Protein AF-A0AAN6GLU8-F1 (afdb_monomer_lite)

pLDDT: mean 84.35, std 10.6, range [51.66, 95.94]

Structure (mmCIF, N/CA/C/O backbone):
data_AF-A0AAN6GLU8-F1
#
_entry.id   AF-A0AAN6GLU8-F1
#
loop_
_atom_site.group_PDB
_atom_site.id
_atom_site.type_symbol
_atom_site.label_atom_id
_atom_site.label_alt_id
_atom_site.label_comp_id
_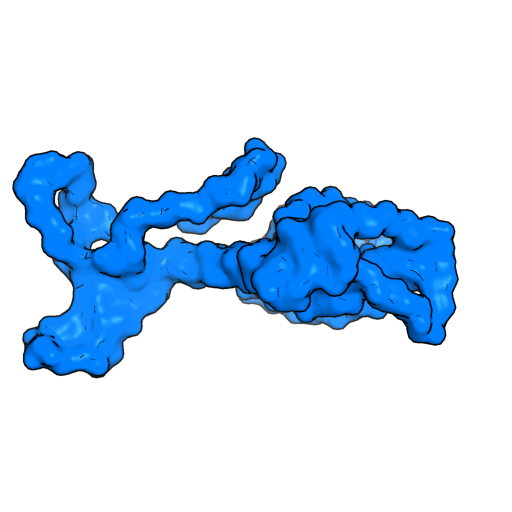atom_site.label_asym_id
_atom_site.label_entity_id
_atom_site.label_seq_id
_atom_site.pdbx_PDB_ins_code
_atom_site.Cartn_x
_atom_site.Cartn_y
_atom_site.Cartn_z
_atom_site.occupancy
_atom_site.B_iso_or_equiv
_atom_site.auth_seq_id
_atom_site.auth_comp_id
_atom_site.auth_asym_id
_atom_site.auth_atom_id
_atom_site.pdbx_PDB_model_num
ATOM 1 N N . GLU A 1 1 ? -2.288 -8.016 13.142 1.00 51.66 1 GLU A N 1
ATOM 2 C CA . GLU A 1 1 ? -2.654 -6.977 12.143 1.00 51.66 1 GLU A CA 1
ATOM 3 C C . GLU A 1 1 ? -1.949 -7.107 10.787 1.00 51.66 1 GLU A C 1
ATOM 5 O O . GLU A 1 1 ? -2.141 -6.261 9.924 1.00 51.66 1 GLU A O 1
ATOM 10 N N . GLN A 1 2 ? -1.227 -8.201 10.525 1.00 58.06 2 GLN A N 1
ATOM 11 C CA . GLN A 1 2 ? -0.595 -8.472 9.226 1.00 58.06 2 GLN A CA 1
ATOM 12 C C . GLN A 1 2 ? -1.540 -9.147 8.212 1.00 58.06 2 GLN A C 1
ATOM 14 O O . GLN A 1 2 ? -1.077 -9.844 7.323 1.00 58.06 2 GLN A O 1
ATOM 19 N N . LEU A 1 3 ? -2.864 -8.998 8.334 1.00 63.69 3 LEU A N 1
ATOM 20 C CA . LEU A 1 3 ? -3.802 -9.745 7.482 1.00 63.69 3 LEU A CA 1
ATOM 21 C C . LEU A 1 3 ? -3.871 -9.180 6.052 1.00 63.69 3 LEU A C 1
ATOM 23 O O . LEU A 1 3 ? -4.029 -9.938 5.099 1.00 63.69 3 LEU A O 1
ATOM 27 N N . TYR A 1 4 ? -3.726 -7.861 5.889 1.00 71.56 4 TYR A N 1
ATOM 28 C CA . TYR A 1 4 ? -4.010 -7.196 4.614 1.00 71.56 4 TYR A CA 1
ATOM 29 C C . TYR A 1 4 ? -2.980 -7.484 3.510 1.00 71.56 4 TYR A C 1
ATOM 31 O O . TYR A 1 4 ? -3.368 -7.742 2.374 1.00 71.56 4 TYR A O 1
ATOM 39 N N . MET A 1 5 ? -1.679 -7.482 3.819 1.00 73.88 5 MET A N 1
ATOM 40 C CA . MET A 1 5 ? -0.631 -7.699 2.805 1.00 73.88 5 MET A CA 1
ATOM 41 C C . MET A 1 5 ? -0.653 -9.133 2.229 1.00 73.88 5 MET A C 1
ATOM 43 O O . MET A 1 5 ? -0.684 -9.273 1.004 1.00 73.88 5 MET A O 1
ATOM 47 N N . PRO A 1 6 ? -0.745 -10.208 3.044 1.00 74.88 6 PRO A N 1
ATOM 48 C CA . PRO A 1 6 ? -0.938 -11.569 2.543 1.00 74.88 6 PRO A CA 1
ATOM 49 C C . PRO A 1 6 ? -2.257 -11.749 1.785 1.00 74.88 6 PRO A C 1
ATOM 51 O O . PRO A 1 6 ? -2.273 -12.387 0.736 1.00 74.88 6 PRO A O 1
ATOM 54 N N . ALA A 1 7 ? -3.352 -11.152 2.266 1.00 75.94 7 ALA A N 1
ATOM 55 C CA . ALA A 1 7 ? -4.656 -11.210 1.608 1.00 75.94 7 ALA A CA 1
ATOM 56 C C . ALA A 1 7 ? -4.620 -10.654 0.173 1.00 75.94 7 ALA A C 1
ATOM 58 O O . ALA A 1 7 ? -5.138 -11.276 -0.753 1.00 75.94 7 ALA A O 1
ATOM 59 N N . LEU A 1 8 ? -3.934 -9.530 -0.043 1.00 72.88 8 LEU A N 1
ATOM 60 C CA . LEU A 1 8 ? -3.770 -8.933 -1.374 1.00 72.88 8 LEU A CA 1
ATOM 61 C C . LEU A 1 8 ? -2.916 -9.777 -2.327 1.00 72.88 8 LEU A C 1
ATOM 63 O O . LEU A 1 8 ? -3.041 -9.651 -3.545 1.00 72.88 8 LEU A O 1
ATOM 67 N N . ARG A 1 9 ? -2.051 -10.649 -1.800 1.00 73.50 9 ARG A N 1
ATOM 68 C CA . ARG A 1 9 ? -1.284 -11.601 -2.615 1.00 73.50 9 ARG A CA 1
ATOM 69 C C . ARG A 1 9 ? -2.141 -12.770 -3.102 1.00 73.50 9 ARG A C 1
ATOM 71 O O . ARG A 1 9 ? -1.796 -13.360 -4.119 1.00 73.50 9 ARG A O 1
ATOM 78 N N . MET A 1 10 ? -3.261 -13.050 -2.434 1.00 80.62 10 MET A N 1
ATOM 79 C CA . MET A 1 10 ? -4.251 -14.066 -2.818 1.00 80.62 10 MET A CA 1
ATOM 80 C C . MET A 1 10 ? -5.334 -13.517 -3.768 1.00 80.62 10 MET A C 1
ATOM 82 O O . MET A 1 10 ? -6.469 -13.982 -3.752 1.00 80.62 10 MET A O 1
ATOM 86 N N . ASP A 1 11 ? -5.006 -12.494 -4.565 1.00 80.06 11 ASP A N 1
ATOM 87 C CA . ASP A 1 11 ? -5.896 -11.873 -5.561 1.00 80.06 11 ASP A CA 1
ATOM 88 C C . ASP A 1 11 ? -7.208 -11.283 -5.013 1.00 80.06 11 ASP A C 1
ATOM 90 O O . ASP A 1 11 ? -8.183 -11.083 -5.747 1.00 80.06 11 ASP A O 1
ATOM 94 N N . MET A 1 12 ? -7.228 -10.909 -3.730 1.00 82.06 12 MET A N 1
ATOM 95 C CA . MET A 1 12 ? -8.303 -10.078 -3.196 1.00 82.06 12 MET A CA 1
ATOM 96 C C . MET A 1 12 ? -8.328 -8.711 -3.891 1.00 82.06 12 MET A C 1
ATOM 98 O O . MET A 1 12 ? -7.312 -8.026 -4.002 1.00 82.06 12 MET A O 1
ATOM 102 N N . ARG A 1 13 ? -9.519 -8.299 -4.341 1.00 81.00 13 ARG A N 1
ATOM 103 C CA . ARG A 1 13 ? -9.728 -7.032 -5.068 1.00 81.00 13 ARG A CA 1
ATOM 104 C C . ARG A 1 13 ? -10.003 -5.842 -4.155 1.00 81.00 13 ARG A C 1
ATOM 106 O O . ARG A 1 13 ? -9.820 -4.703 -4.570 1.00 81.00 13 ARG A O 1
ATOM 113 N N . ALA A 1 14 ? -10.483 -6.105 -2.945 1.00 81.62 14 ALA A N 1
ATOM 114 C CA . ALA A 1 14 ? -10.804 -5.095 -1.952 1.00 81.62 14 ALA A CA 1
ATOM 115 C C . ALA A 1 14 ? -10.718 -5.704 -0.551 1.00 81.62 14 ALA A C 1
ATOM 117 O O . ALA A 1 14 ? -11.013 -6.884 -0.362 1.00 81.62 14 ALA A O 1
ATOM 118 N N . ALA A 1 15 ? -10.353 -4.873 0.419 1.00 82.00 15 ALA A N 1
ATOM 119 C CA . ALA A 1 15 ? -10.475 -5.165 1.836 1.00 82.00 15 ALA A CA 1
ATOM 120 C C . ALA A 1 15 ? -11.358 -4.082 2.460 1.00 82.00 15 ALA A C 1
ATOM 122 O O . ALA A 1 15 ? -11.180 -2.898 2.177 1.00 82.00 15 ALA A O 1
ATOM 123 N N . LEU A 1 16 ? -12.329 -4.498 3.267 1.00 85.06 16 LEU A N 1
ATOM 124 C CA . LEU A 1 16 ? -13.283 -3.611 3.922 1.00 85.06 16 LEU A CA 1
ATOM 125 C C . LEU A 1 16 ? -13.230 -3.891 5.421 1.00 85.06 16 LEU A C 1
ATOM 127 O O . LEU A 1 16 ? -13.386 -5.037 5.844 1.00 85.06 16 LEU A O 1
ATOM 131 N N . THR A 1 17 ? -12.996 -2.854 6.220 1.00 86.25 17 THR A N 1
ATOM 132 C CA . THR A 1 17 ? -13.149 -2.934 7.677 1.00 86.25 17 THR A CA 1
ATOM 133 C C . THR A 1 17 ? -14.622 -2.902 8.046 1.00 86.25 17 THR A C 1
ATOM 135 O O . THR A 1 17 ? -15.407 -2.237 7.375 1.00 86.25 17 THR A O 1
ATOM 138 N N . TRP A 1 18 ? -14.980 -3.579 9.137 1.00 88.75 18 TRP A N 1
ATOM 139 C CA . TRP A 1 18 ? -16.359 -3.635 9.617 1.00 88.75 18 TRP A CA 1
ATOM 140 C C . TRP A 1 18 ? -16.835 -2.285 10.174 1.00 88.75 18 TRP A C 1
ATOM 142 O O . TRP A 1 18 ? -17.481 -1.511 9.475 1.00 88.75 18 TRP A O 1
ATOM 152 N N . ASN A 1 19 ? -16.472 -1.967 11.418 1.00 89.81 19 ASN A N 1
ATOM 153 C CA . ASN A 1 19 ? -16.699 -0.641 11.984 1.00 89.81 19 ASN A CA 1
ATOM 154 C C . ASN A 1 19 ? -15.544 0.272 11.584 1.00 89.81 19 ASN A C 1
ATOM 156 O O . ASN A 1 19 ? -14.395 -0.151 11.658 1.00 89.81 19 ASN A O 1
ATOM 160 N N . LEU A 1 20 ? -15.836 1.514 11.193 1.00 90.69 20 LEU A N 1
ATOM 161 C CA . LEU A 1 20 ? -14.806 2.526 10.927 1.00 90.69 20 LEU A CA 1
ATOM 162 C C . LEU A 1 20 ? -14.243 3.113 12.226 1.00 90.69 20 LEU A C 1
ATOM 164 O O . LEU A 1 20 ? -13.052 3.401 12.309 1.00 90.69 20 LEU A O 1
ATOM 168 N N . ALA A 1 21 ? -15.092 3.296 13.231 1.00 90.69 21 ALA A N 1
ATOM 169 C CA . ALA A 1 21 ? -14.696 3.870 14.500 1.00 90.69 21 ALA A CA 1
ATOM 170 C C . ALA A 1 21 ? -15.511 3.271 15.646 1.00 90.69 21 ALA A C 1
ATOM 172 O O . ALA A 1 21 ? -16.702 3.013 15.471 1.00 90.69 21 ALA A O 1
ATOM 173 N N . LEU A 1 22 ? -14.866 3.051 16.788 1.00 90.38 22 LEU A N 1
ATOM 174 C CA . LEU A 1 22 ? -15.488 2.634 18.048 1.00 90.38 22 LEU A CA 1
ATOM 175 C C . LEU A 1 22 ? -14.891 3.455 19.192 1.00 90.38 22 LEU A C 1
ATOM 177 O O . LEU A 1 22 ? -13.831 4.046 19.023 1.00 90.38 22 LEU A O 1
ATOM 181 N N . ASP A 1 23 ? -15.550 3.518 20.340 1.00 88.31 23 ASP A N 1
ATOM 182 C CA . ASP A 1 23 ? -14.953 4.099 21.545 1.00 88.31 23 ASP A CA 1
ATOM 183 C C . ASP A 1 23 ? -13.988 3.122 22.249 1.00 88.31 23 ASP A C 1
ATOM 185 O O . ASP A 1 23 ? -13.838 1.959 21.857 1.00 88.31 23 ASP A O 1
ATOM 189 N N . SER A 1 24 ? -13.338 3.589 23.318 1.00 87.06 24 SER A N 1
ATOM 190 C CA . SER A 1 24 ? -12.420 2.784 24.139 1.00 87.06 24 SER A CA 1
ATOM 191 C C . SER A 1 24 ? -13.101 1.627 24.889 1.00 87.06 24 SER A C 1
ATOM 193 O O . SER A 1 24 ? -12.423 0.751 25.426 1.00 87.06 24 SER A O 1
ATOM 195 N N . ALA A 1 25 ? -14.436 1.598 24.916 1.00 87.94 25 ALA A N 1
ATOM 196 C CA . ALA A 1 25 ? -15.257 0.525 25.467 1.00 87.94 25 ALA A CA 1
ATOM 197 C C . ALA A 1 25 ? -15.824 -0.408 24.372 1.00 87.94 25 ALA A C 1
ATOM 199 O O . ALA A 1 25 ? -16.720 -1.213 24.647 1.00 87.94 25 ALA A O 1
ATOM 200 N N . PHE A 1 26 ? -15.281 -0.340 23.147 1.00 89.62 26 PHE A N 1
ATOM 201 C CA . PHE A 1 26 ? -15.670 -1.153 21.986 1.00 89.62 26 PHE A CA 1
ATOM 202 C C . PHE A 1 26 ? -17.111 -0.899 21.503 1.00 89.62 26 PHE A C 1
ATOM 204 O O . PHE A 1 26 ? -17.746 -1.784 20.918 1.00 89.62 26 PHE A O 1
ATOM 211 N N . GLY A 1 27 ? -17.646 0.293 21.772 1.00 87.12 27 GLY A N 1
ATOM 212 C CA . GLY A 1 27 ? -19.024 0.690 21.502 1.00 87.12 27 GLY A CA 1
ATOM 213 C C . GLY A 1 27 ? -19.174 1.874 20.533 1.00 87.12 27 GLY A C 1
ATOM 214 O O . GLY A 1 27 ? -18.188 2.356 19.971 1.00 87.12 27 GLY A O 1
ATOM 215 N N . PRO A 1 28 ? -20.420 2.339 20.310 1.00 85.94 28 PRO A N 1
ATOM 216 C CA . PRO A 1 28 ? -21.667 1.753 20.810 1.00 85.94 28 PRO A CA 1
ATOM 217 C C . PRO A 1 28 ? -21.983 0.420 20.115 1.00 85.94 28 PRO A C 1
ATOM 219 O O . PRO A 1 28 ? -21.741 0.248 18.920 1.00 85.94 28 PRO A O 1
ATOM 222 N N . ARG A 1 29 ? -22.549 -0.534 20.861 1.00 88.38 29 ARG A N 1
ATOM 223 C CA . ARG A 1 29 ? -22.943 -1.849 20.336 1.00 88.38 29 ARG A CA 1
ATOM 224 C C . ARG A 1 29 ? -24.277 -2.302 20.913 1.00 88.38 29 ARG A C 1
ATOM 226 O O . ARG A 1 29 ? -24.642 -1.910 22.015 1.00 88.38 29 ARG A O 1
ATOM 233 N N . LEU A 1 30 ? -24.986 -3.140 20.163 1.00 91.31 30 LEU A N 1
ATOM 234 C CA . LEU A 1 30 ? -26.160 -3.852 20.666 1.00 91.31 30 LEU A CA 1
ATOM 235 C C . LEU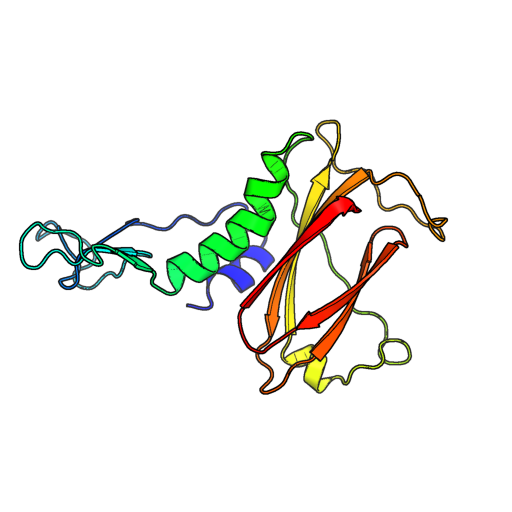 A 1 30 ? -25.713 -4.972 21.616 1.00 91.31 30 LEU A C 1
ATOM 237 O O . LEU A 1 30 ? -24.662 -5.576 21.396 1.00 91.31 30 LEU A O 1
ATOM 241 N N . ASP A 1 31 ? -26.536 -5.321 22.604 1.00 91.12 31 ASP A N 1
ATOM 242 C CA . ASP A 1 31 ? -26.279 -6.483 23.474 1.00 91.12 31 ASP A CA 1
ATOM 243 C C . ASP A 1 31 ? -26.219 -7.797 22.678 1.00 91.12 31 ASP A C 1
ATOM 245 O O . ASP A 1 31 ? -25.499 -8.724 23.039 1.00 91.12 31 ASP A O 1
ATOM 249 N N . SER A 1 32 ? -26.932 -7.848 21.549 1.00 93.69 32 SER A N 1
ATOM 250 C CA . SER A 1 32 ? -26.925 -8.955 20.589 1.00 93.69 32 SER A CA 1
ATOM 251 C C . SER A 1 32 ? -25.782 -8.895 19.567 1.00 93.69 32 SER A C 1
ATOM 253 O O . SER A 1 32 ? -25.756 -9.701 18.634 1.00 93.69 32 SER A O 1
ATOM 255 N N . ALA A 1 33 ? -24.852 -7.940 19.682 1.00 89.62 33 ALA A N 1
ATOM 256 C CA . ALA A 1 33 ? -23.741 -7.829 18.746 1.00 89.62 33 ALA A CA 1
ATOM 257 C C . ALA A 1 33 ? -22.862 -9.087 18.789 1.00 89.62 33 ALA A C 1
ATOM 259 O O . ALA A 1 33 ? -22.484 -9.570 19.854 1.00 89.62 33 ALA A O 1
ATOM 260 N N . ILE A 1 34 ? -22.471 -9.566 17.606 1.00 90.19 34 ILE A N 1
ATOM 261 C CA . ILE A 1 34 ? -21.619 -10.756 17.424 1.00 90.19 34 ILE A CA 1
ATOM 262 C C . ILE A 1 34 ? -20.265 -10.602 18.136 1.00 90.19 34 ILE A C 1
ATOM 264 O O . ILE A 1 34 ? -19.630 -11.589 18.498 1.00 90.19 34 ILE A O 1
ATOM 268 N N . CYS A 1 35 ? -19.818 -9.364 18.339 1.00 89.44 35 CYS A N 1
ATOM 269 C CA . CYS A 1 35 ? -18.531 -9.051 18.929 1.00 89.44 35 CYS A CA 1
ATOM 270 C C . CYS A 1 35 ? -18.681 -8.023 20.048 1.00 89.44 35 CYS A C 1
ATOM 272 O O . CYS A 1 35 ? -19.258 -6.953 19.846 1.00 89.44 35 CYS A O 1
ATOM 274 N N . SER A 1 36 ? -18.138 -8.350 21.220 1.00 91.38 36 SER A N 1
ATOM 275 C CA . SER A 1 36 ? -18.199 -7.515 22.422 1.00 91.38 36 SER A CA 1
ATOM 276 C C . SER A 1 36 ? -16.925 -6.722 22.707 1.00 91.38 36 SER A C 1
ATOM 278 O O . SER A 1 36 ? -16.943 -5.823 23.543 1.00 91.38 36 SER A O 1
ATOM 280 N N . ASN A 1 37 ? -15.839 -7.056 22.013 1.00 90.94 37 ASN A N 1
ATOM 281 C CA . ASN A 1 37 ? -14.494 -6.517 22.198 1.00 90.94 37 ASN A CA 1
ATOM 282 C C . ASN A 1 37 ? -13.829 -6.158 20.858 1.00 90.94 37 ASN A C 1
ATOM 284 O O . ASN A 1 37 ? -12.606 -6.210 20.723 1.00 90.94 37 ASN A O 1
ATOM 288 N N . CYS A 1 38 ? -14.631 -5.868 19.833 1.00 90.06 38 CYS A N 1
ATOM 289 C CA . CYS A 1 38 ? -14.104 -5.509 18.526 1.00 90.06 38 CYS A CA 1
ATOM 290 C C . CYS A 1 38 ? -13.446 -4.137 18.573 1.00 90.06 38 CYS A C 1
ATOM 292 O O . CYS A 1 38 ? -13.960 -3.214 19.192 1.00 90.06 38 CYS A O 1
ATOM 294 N N . VAL A 1 39 ? -12.339 -4.002 17.851 1.00 87.81 39 VAL A N 1
ATOM 295 C CA . VAL A 1 39 ? -11.605 -2.744 17.728 1.00 87.81 39 VAL A CA 1
ATOM 296 C C . VAL A 1 39 ? -11.719 -2.262 16.288 1.00 87.81 39 VAL A C 1
ATOM 298 O O . VAL A 1 39 ? -11.469 -3.022 15.345 1.00 87.81 39 VAL A O 1
ATOM 301 N N . GLY A 1 40 ? -12.147 -1.011 16.125 1.00 87.25 40 GLY A N 1
ATOM 302 C CA . GLY A 1 40 ? -12.181 -0.337 14.833 1.00 87.25 40 GLY A CA 1
ATOM 303 C C . GLY A 1 40 ? -10.789 0.154 14.410 1.00 87.25 40 GLY A C 1
ATOM 304 O O . GLY A 1 40 ? -9.860 0.184 15.215 1.00 87.25 40 GLY A O 1
ATOM 305 N N . PRO A 1 41 ? -10.616 0.572 13.149 1.00 91.06 41 PRO A N 1
ATOM 306 C CA . PRO A 1 41 ? -9.403 1.239 12.704 1.00 91.06 41 PRO A CA 1
ATOM 307 C C . PRO A 1 41 ? -9.222 2.606 13.373 1.00 91.06 41 PRO A C 1
ATOM 309 O O . PRO A 1 41 ? -8.088 3.049 13.521 1.00 91.06 41 PRO A O 1
ATOM 312 N N . LEU A 1 42 ? -10.303 3.251 13.811 1.00 92.12 42 LEU A N 1
ATOM 313 C CA . LEU A 1 42 ? -10.262 4.471 14.606 1.00 92.12 42 LEU A CA 1
ATOM 314 C C . LEU A 1 42 ? -10.873 4.223 15.990 1.00 92.12 42 LEU A C 1
ATOM 316 O O . LEU A 1 42 ? -11.907 3.565 16.109 1.00 92.12 42 LEU A O 1
ATOM 320 N N . GLU A 1 43 ? -10.256 4.787 17.020 1.00 90.62 43 GLU A N 1
ATOM 321 C CA . GLU A 1 43 ? -10.810 4.866 18.368 1.00 90.62 43 GLU A CA 1
ATOM 322 C C . GLU A 1 43 ? -11.266 6.302 18.642 1.00 90.62 43 GLU A C 1
ATOM 324 O O . GLU A 1 43 ? -10.506 7.242 18.419 1.00 90.62 43 GLU A O 1
ATOM 329 N N . ILE A 1 44 ? -12.500 6.494 19.102 1.00 87.00 44 ILE A N 1
ATOM 330 C CA . ILE A 1 44 ? -13.058 7.807 19.433 1.00 87.00 44 ILE A CA 1
ATOM 331 C C . ILE A 1 44 ? -13.117 7.941 20.948 1.00 87.00 44 ILE A C 1
ATOM 333 O O . ILE A 1 44 ? -13.927 7.301 21.615 1.00 87.00 44 ILE A O 1
ATOM 337 N N . THR A 1 45 ? -12.288 8.822 21.497 1.00 78.44 45 THR A N 1
ATOM 338 C CA . THR A 1 45 ? -12.322 9.177 22.916 1.00 78.44 45 THR A CA 1
ATOM 339 C C . THR A 1 45 ? -12.919 10.566 23.070 1.00 78.44 45 THR A C 1
ATOM 341 O O . THR A 1 45 ? -12.327 11.547 22.625 1.00 78.44 45 THR A O 1
ATOM 344 N N . SER A 1 46 ? -14.075 10.675 23.725 1.00 69.19 46 SER A N 1
ATOM 345 C CA . SER A 1 46 ? -14.641 11.973 24.107 1.00 69.19 46 SER A CA 1
ATOM 346 C C . SER A 1 46 ? -15.037 11.967 25.584 1.00 69.19 46 SER A C 1
ATOM 348 O O . SER A 1 46 ? -16.207 11.762 25.906 1.00 69.19 46 SER A O 1
ATOM 350 N N . PRO A 1 47 ? -14.065 12.159 26.499 1.00 62.03 47 PRO A N 1
ATOM 351 C CA . PRO A 1 47 ? -14.320 12.119 27.939 1.00 62.03 47 PRO A CA 1
ATOM 352 C C . PRO A 1 47 ? -15.327 13.178 28.420 1.00 62.03 47 PRO A C 1
ATOM 354 O O . PRO A 1 47 ? -15.933 13.008 29.472 1.00 62.03 47 PRO A O 1
ATOM 357 N N . ASP A 1 48 ? -15.506 14.269 27.672 1.00 66.50 48 ASP A N 1
ATOM 358 C CA . ASP A 1 48 ? -16.287 15.448 28.066 1.00 66.50 48 ASP A CA 1
ATOM 359 C C . ASP A 1 48 ? -17.148 16.029 26.925 1.00 66.50 48 ASP A C 1
ATOM 361 O O . ASP A 1 48 ? -17.485 17.214 26.944 1.00 66.50 48 ASP A O 1
ATOM 365 N N . HIS A 1 49 ? -17.483 15.230 25.903 1.00 59.75 49 HIS A N 1
ATOM 366 C CA . HIS A 1 49 ? -18.080 15.705 24.641 1.00 59.75 49 HIS A CA 1
ATOM 367 C C . HIS A 1 49 ? -17.217 16.736 23.885 1.00 59.75 49 HIS A C 1
ATOM 369 O O . HIS A 1 49 ? -17.682 17.343 22.916 1.00 59.75 49 HIS A O 1
ATOM 375 N N . LYS A 1 50 ? -15.951 16.930 24.282 1.00 57.78 50 LYS A N 1
ATOM 376 C CA . LYS A 1 50 ? -14.957 17.691 23.526 1.00 57.78 50 LYS A CA 1
ATOM 377 C C . LYS A 1 50 ? -13.977 16.708 22.894 1.00 57.78 50 LYS A C 1
ATOM 379 O O . LYS A 1 50 ? -13.642 15.659 23.442 1.00 57.78 50 LYS A O 1
ATOM 384 N N . LEU A 1 51 ? -13.572 17.008 21.667 1.00 55.88 51 LEU A N 1
ATOM 385 C CA . LEU A 1 51 ? -12.721 16.139 20.857 1.00 55.88 51 LEU A CA 1
ATOM 386 C C . LEU A 1 51 ? -11.268 16.627 20.958 1.00 55.88 51 LEU A C 1
ATOM 388 O O . LEU A 1 51 ? -10.819 17.346 20.069 1.00 55.88 51 LEU A O 1
ATOM 392 N N . VAL A 1 52 ? -10.524 16.273 22.019 1.00 54.69 52 VAL A N 1
ATOM 393 C CA . VAL A 1 52 ? -9.095 16.655 22.144 1.00 54.69 52 VAL A CA 1
ATOM 394 C C . VAL A 1 52 ? -8.210 15.548 22.767 1.00 54.69 52 VAL A C 1
ATOM 396 O O . VAL A 1 52 ? -8.156 15.447 23.989 1.00 54.69 52 VAL A O 1
ATOM 399 N N . PRO A 1 53 ? -7.442 14.773 21.967 1.00 57.31 53 PRO A N 1
ATOM 400 C CA . PRO A 1 53 ? -7.745 14.414 20.586 1.00 57.31 53 PRO A CA 1
ATOM 401 C C . PRO A 1 53 ? -8.955 13.476 20.577 1.00 57.31 53 PRO A C 1
ATOM 403 O O . PRO A 1 53 ? -8.986 12.458 21.260 1.00 57.31 53 PRO A O 1
ATOM 406 N N . GLY A 1 54 ? -9.970 13.826 19.794 1.00 76.19 54 GLY A N 1
ATOM 407 C CA . GLY A 1 54 ? -11.211 13.056 19.742 1.00 76.19 54 GLY A CA 1
ATOM 408 C C . GLY A 1 54 ? -11.123 11.729 18.992 1.00 76.19 54 GLY A C 1
ATOM 409 O O . GLY A 1 54 ? -12.100 10.992 18.978 1.00 76.19 54 GLY A O 1
ATOM 410 N N . VAL A 1 55 ? -9.999 11.454 18.320 1.00 87.25 55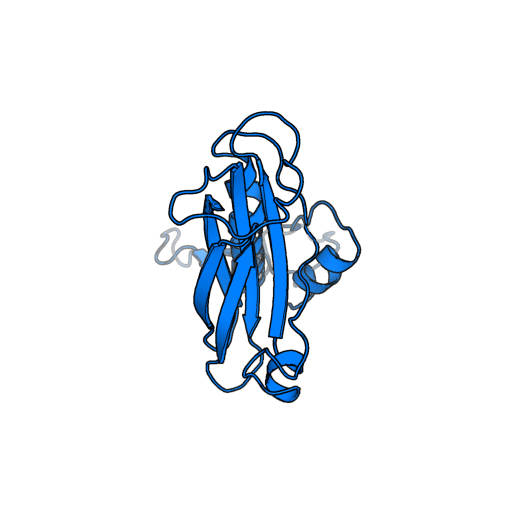 VAL A N 1
ATOM 411 C CA . VAL A 1 55 ? -9.822 10.298 17.432 1.00 87.25 55 VAL A CA 1
ATOM 412 C C . VAL A 1 55 ? -8.371 9.819 17.482 1.00 87.25 55 VAL A C 1
ATOM 414 O O . VAL A 1 55 ? -7.451 10.614 17.290 1.00 87.25 55 VAL A O 1
ATOM 417 N N . GLN A 1 56 ? -8.168 8.521 17.682 1.00 89.31 56 GLN A N 1
ATOM 418 C CA . GLN A 1 56 ? -6.876 7.846 17.611 1.00 89.31 56 GLN A CA 1
ATOM 419 C C . GLN A 1 56 ? -6.894 6.816 16.481 1.00 89.31 56 GLN A C 1
ATOM 421 O O . GLN A 1 56 ? -7.861 6.080 16.308 1.00 89.31 56 GLN A O 1
ATOM 426 N N . ALA A 1 57 ? -5.827 6.770 15.686 1.00 90.00 57 ALA A N 1
ATOM 427 C CA . ALA A 1 57 ? -5.697 5.801 14.607 1.00 90.00 57 ALA A CA 1
ATOM 428 C C . ALA A 1 57 ? -5.050 4.512 15.123 1.00 90.00 57 ALA A C 1
ATOM 430 O O . ALA A 1 57 ? -3.888 4.511 15.527 1.00 90.00 57 ALA A O 1
ATOM 431 N N . GLY A 1 58 ? -5.794 3.413 15.059 1.00 88.88 58 GLY A N 1
ATOM 432 C CA . GLY A 1 58 ? -5.274 2.079 15.305 1.00 88.88 58 GLY A CA 1
ATOM 433 C C . GLY A 1 58 ? -4.478 1.541 14.109 1.00 88.88 58 GLY A C 1
ATOM 434 O O . GLY A 1 58 ? -4.521 2.092 13.001 1.00 88.88 58 GLY A O 1
ATOM 435 N N . PRO A 1 59 ? -3.769 0.417 14.268 1.00 86.44 59 PRO A N 1
ATOM 436 C CA . PRO A 1 59 ? -2.909 -0.085 13.200 1.00 86.44 59 PRO A CA 1
ATOM 437 C C . PRO A 1 59 ? -3.681 -0.616 11.981 1.00 86.44 59 PRO A C 1
ATOM 439 O O . PRO A 1 59 ? -3.155 -0.593 10.866 1.00 86.44 59 PRO A O 1
ATOM 442 N N . GLN A 1 60 ? -4.954 -1.011 12.133 1.00 87.75 60 GLN A N 1
ATOM 443 C CA . GLN A 1 60 ? -5.830 -1.279 10.984 1.00 87.75 60 GLN A CA 1
ATOM 444 C C . GLN A 1 60 ? -5.989 -0.044 10.080 1.00 87.75 60 GLN A C 1
ATOM 446 O O . GLN A 1 60 ? -5.929 -0.189 8.859 1.00 87.75 60 GLN A O 1
ATOM 451 N N . PHE A 1 61 ? -6.145 1.160 10.654 1.00 91.19 61 PHE A N 1
ATOM 452 C CA . PHE A 1 61 ? -6.206 2.403 9.878 1.00 91.19 61 PHE A CA 1
ATOM 453 C C . PHE A 1 61 ? -4.892 2.651 9.152 1.00 91.19 61 PHE A C 1
ATOM 455 O O . PHE A 1 61 ? -4.903 2.921 7.956 1.00 91.19 61 PHE A O 1
ATOM 462 N N . ILE A 1 62 ? -3.765 2.518 9.858 1.00 89.69 62 ILE A N 1
ATOM 463 C CA . ILE A 1 62 ? -2.429 2.736 9.292 1.00 89.69 62 ILE A CA 1
ATOM 464 C C . ILE A 1 62 ? -2.225 1.824 8.076 1.00 89.69 62 ILE A C 1
ATOM 466 O O . ILE A 1 62 ? -1.972 2.312 6.974 1.00 89.69 62 ILE A O 1
ATOM 470 N N . ASN A 1 63 ? -2.429 0.515 8.238 1.00 88.31 63 ASN A N 1
ATOM 471 C CA . ASN A 1 63 ? -2.260 -0.456 7.156 1.00 88.31 63 ASN A CA 1
ATOM 472 C C . ASN A 1 63 ? -3.183 -0.169 5.966 1.00 88.31 63 ASN A C 1
ATOM 474 O O . ASN A 1 63 ? -2.743 -0.185 4.816 1.00 88.31 63 ASN A O 1
ATOM 478 N N . MET A 1 64 ? -4.459 0.112 6.235 1.00 88.81 64 MET A N 1
ATOM 479 C CA . MET A 1 64 ? -5.431 0.376 5.180 1.00 88.81 64 MET A CA 1
ATOM 480 C C . MET A 1 64 ? -5.142 1.693 4.456 1.00 88.81 64 MET A C 1
ATOM 482 O O . MET A 1 64 ? -5.266 1.752 3.238 1.00 88.81 64 MET A O 1
ATOM 486 N N . ASN A 1 65 ? -4.677 2.725 5.161 1.00 90.88 65 ASN A N 1
ATOM 487 C CA . ASN A 1 65 ? -4.315 4.000 4.553 1.00 90.88 65 ASN A CA 1
ATOM 488 C C . ASN A 1 65 ? -3.106 3.856 3.613 1.00 90.88 65 ASN A C 1
ATOM 490 O O . ASN A 1 65 ? -3.134 4.344 2.485 1.00 90.88 65 ASN A O 1
ATOM 494 N N . HIS A 1 66 ? -2.081 3.101 4.024 1.00 92.25 66 HIS A N 1
ATOM 495 C CA . HIS A 1 66 ? -0.938 2.781 3.164 1.00 92.25 66 HIS A CA 1
ATOM 496 C C . HIS A 1 66 ? -1.362 2.079 1.862 1.00 92.25 66 HIS A C 1
ATOM 498 O O . HIS A 1 66 ? -0.845 2.407 0.789 1.00 92.25 66 HIS A O 1
ATOM 504 N N . LEU A 1 67 ? -2.320 1.151 1.947 1.00 89.62 67 LEU A N 1
ATOM 505 C CA . LEU A 1 67 ? -2.877 0.435 0.798 1.00 89.62 67 LEU A CA 1
ATOM 506 C C . LEU A 1 67 ? -3.783 1.310 -0.072 1.00 89.62 67 LEU A C 1
ATOM 508 O O . LEU A 1 67 ? -3.697 1.232 -1.298 1.00 89.62 67 LEU A O 1
ATOM 512 N N . ASN A 1 68 ? -4.616 2.160 0.528 1.00 90.06 68 ASN A N 1
ATOM 513 C CA . ASN A 1 68 ? -5.506 3.073 -0.190 1.00 90.06 68 ASN A CA 1
ATOM 514 C C . ASN A 1 68 ? -4.709 4.069 -1.035 1.00 90.06 68 ASN A C 1
ATOM 516 O O . ASN A 1 68 ? -4.988 4.215 -2.225 1.00 90.06 68 ASN A O 1
ATOM 520 N N . VAL A 1 69 ? -3.657 4.663 -0.465 1.00 90.12 69 VAL A N 1
ATOM 521 C CA . VAL A 1 69 ? -2.761 5.573 -1.194 1.00 90.12 69 VAL A CA 1
ATOM 522 C C . VAL A 1 69 ? -2.081 4.854 -2.364 1.00 90.12 69 VAL A C 1
ATOM 524 O O . VAL A 1 69 ? -1.973 5.392 -3.465 1.00 90.12 69 VAL A O 1
ATOM 527 N N . ALA A 1 70 ? -1.653 3.606 -2.159 1.00 90.12 70 ALA A N 1
ATOM 528 C CA . ALA A 1 70 ? -0.991 2.824 -3.196 1.00 90.12 70 ALA A CA 1
ATOM 529 C C . ALA A 1 70 ? -1.940 2.231 -4.246 1.00 90.12 70 ALA A C 1
ATOM 531 O O . ALA A 1 70 ? -1.447 1.678 -5.219 1.00 90.12 70 ALA A O 1
ATOM 532 N N . SER A 1 71 ? -3.264 2.308 -4.084 1.00 89.38 71 SER A N 1
ATOM 533 C CA . SER A 1 71 ? -4.222 1.673 -5.002 1.00 89.38 71 SER A CA 1
ATOM 534 C C . SER A 1 71 ? -5.354 2.615 -5.414 1.00 89.38 71 SER A C 1
ATOM 536 O O . SER A 1 71 ? -5.421 3.030 -6.571 1.00 89.38 71 SER A O 1
ATOM 538 N N . GLN A 1 72 ? -6.232 2.992 -4.487 1.00 86.06 72 GLN A N 1
ATOM 539 C CA . GLN A 1 72 ? -7.404 3.825 -4.756 1.00 86.06 72 GLN A CA 1
ATOM 540 C C . GLN A 1 72 ? -7.021 5.227 -5.234 1.00 86.06 72 GLN A C 1
ATOM 542 O O . GLN A 1 72 ? -7.544 5.691 -6.251 1.00 86.06 72 GLN A O 1
ATOM 547 N N . ASP A 1 73 ? -6.069 5.874 -4.559 1.00 83.88 73 ASP A N 1
ATOM 548 C CA . ASP A 1 73 ? -5.643 7.228 -4.928 1.00 83.88 73 ASP A CA 1
ATOM 549 C C . ASP A 1 73 ? -4.955 7.251 -6.294 1.00 83.88 73 ASP A C 1
ATOM 551 O O . ASP A 1 73 ? -5.127 8.208 -7.054 1.00 83.88 73 ASP A O 1
ATOM 555 N N . LEU A 1 74 ? -4.262 6.164 -6.662 1.00 86.19 74 LEU A N 1
ATOM 556 C CA . LEU A 1 74 ? -3.721 6.025 -8.011 1.00 86.19 74 LEU A CA 1
ATOM 557 C C . LEU A 1 74 ? -4.835 6.079 -9.053 1.00 86.19 74 LEU A C 1
ATOM 559 O O . LEU A 1 74 ? -4.711 6.822 -10.015 1.00 86.19 74 LEU A O 1
ATOM 563 N N . GLY A 1 75 ? -5.928 5.335 -8.875 1.00 79.81 75 GLY A N 1
ATOM 564 C CA . GLY A 1 75 ? -7.026 5.322 -9.848 1.00 79.81 75 GLY A CA 1
ATOM 565 C C . GLY A 1 75 ? -7.816 6.635 -9.909 1.00 79.81 75 GLY A C 1
ATOM 566 O O . GLY A 1 75 ? -8.382 6.981 -10.946 1.00 79.81 75 GLY A O 1
ATOM 567 N N . ARG A 1 76 ? -7.839 7.401 -8.812 1.00 79.81 76 ARG A N 1
ATOM 568 C CA . ARG A 1 76 ? -8.639 8.627 -8.697 1.00 79.81 76 ARG A CA 1
ATOM 569 C C . ARG A 1 76 ? -8.073 9.807 -9.496 1.00 79.81 76 ARG A C 1
ATOM 571 O O . ARG A 1 76 ? -8.840 10.643 -9.966 1.00 79.81 76 ARG A O 1
ATOM 578 N N . ILE A 1 77 ? -6.754 9.893 -9.687 1.00 72.88 77 ILE A N 1
ATOM 579 C CA . ILE A 1 77 ? -6.080 11.074 -10.277 1.00 72.88 77 ILE A CA 1
ATOM 580 C C . ILE A 1 77 ? -6.061 11.007 -11.831 1.00 72.88 77 ILE A C 1
ATOM 582 O O . ILE A 1 77 ? -5.054 11.276 -12.480 1.00 72.88 77 ILE A O 1
ATOM 586 N N . GLY A 1 78 ? -7.173 10.590 -12.452 1.00 63.62 78 GLY A N 1
ATOM 587 C CA . GLY A 1 78 ? -7.318 10.368 -13.906 1.00 63.62 78 GLY A CA 1
ATOM 588 C C . GLY A 1 78 ? -6.814 8.995 -14.371 1.00 63.62 78 GLY A C 1
ATOM 589 O O . GLY A 1 78 ? -6.172 8.304 -13.602 1.00 63.62 78 GLY A O 1
ATOM 590 N N . GLY A 1 79 ? -7.108 8.567 -15.604 1.00 70.81 79 GLY A N 1
ATOM 591 C CA . GLY A 1 79 ? -6.397 7.450 -16.250 1.00 70.81 79 GLY A CA 1
ATOM 592 C C . GLY A 1 79 ? -6.788 6.009 -15.888 1.00 70.81 79 GLY A C 1
ATOM 593 O O . GLY A 1 79 ? -6.016 5.124 -16.205 1.00 70.81 79 GLY A O 1
ATOM 594 N N . GLY A 1 80 ? -7.950 5.733 -15.287 1.00 84.12 80 GLY A N 1
ATOM 595 C CA . GLY A 1 80 ? -8.467 4.358 -15.141 1.00 84.12 80 GLY A CA 1
ATOM 596 C C . GLY A 1 80 ? -8.104 3.652 -13.827 1.00 84.12 80 GLY A C 1
ATOM 597 O O . GLY A 1 80 ? -7.479 4.230 -12.942 1.00 84.12 80 GLY A O 1
ATOM 598 N N . THR A 1 81 ? -8.556 2.404 -13.669 1.00 88.94 81 THR A N 1
ATOM 599 C CA . THR A 1 81 ? -8.448 1.637 -12.414 1.00 88.94 81 THR A CA 1
ATOM 600 C C . THR A 1 81 ? -7.002 1.232 -12.107 1.00 88.94 81 THR A C 1
ATOM 602 O O . THR A 1 81 ? -6.205 0.971 -13.007 1.00 88.94 81 THR A O 1
ATOM 605 N N . ALA A 1 82 ? -6.654 1.161 -10.820 1.00 91.12 82 ALA A N 1
ATOM 606 C CA . ALA A 1 82 ? -5.379 0.605 -10.385 1.00 91.12 82 ALA A CA 1
ATOM 607 C C . ALA A 1 82 ? -5.418 -0.929 -10.380 1.00 91.12 82 ALA A C 1
ATOM 609 O O . ALA A 1 82 ? -6.366 -1.544 -9.894 1.00 91.12 82 ALA A O 1
ATOM 610 N N . HIS A 1 83 ? -4.354 -1.546 -10.878 1.00 90.56 83 HIS A N 1
ATOM 611 C CA . HIS A 1 83 ? -4.177 -2.990 -10.935 1.00 90.56 83 HIS A CA 1
ATOM 612 C C . HIS A 1 83 ? -2.995 -3.397 -10.063 1.00 90.56 83 HIS A C 1
ATOM 614 O O . HIS A 1 83 ? -1.955 -2.741 -10.094 1.00 90.56 83 HIS A O 1
ATOM 620 N N . ARG A 1 84 ? -3.120 -4.503 -9.323 1.00 91.12 84 ARG A N 1
ATOM 621 C CA . ARG A 1 84 ? -1.955 -5.159 -8.716 1.00 91.12 84 ARG A CA 1
ATOM 622 C C . ARG A 1 84 ? -1.041 -5.639 -9.841 1.00 91.12 84 ARG A C 1
ATOM 624 O O . ARG A 1 84 ? -1.513 -6.284 -10.775 1.00 91.12 84 ARG A O 1
ATOM 631 N N . VAL A 1 85 ? 0.247 -5.331 -9.754 1.00 90.44 85 VAL A N 1
ATOM 632 C CA . VAL A 1 85 ? 1.246 -5.774 -10.734 1.00 90.44 85 VAL A CA 1
ATOM 633 C C . VAL A 1 85 ? 2.271 -6.674 -10.062 1.00 90.44 85 VAL A C 1
ATOM 635 O O . VAL A 1 85 ? 2.501 -6.598 -8.855 1.00 90.44 85 VAL A O 1
ATOM 638 N N . SER A 1 86 ? 2.869 -7.579 -10.832 1.00 88.44 86 SER A N 1
ATOM 639 C CA . SER A 1 86 ? 3.949 -8.415 -10.322 1.00 88.44 86 SER A CA 1
ATOM 640 C C . SER A 1 86 ? 5.214 -7.578 -10.156 1.00 88.44 86 SER A C 1
ATOM 642 O O . SER A 1 86 ? 5.678 -6.957 -11.112 1.00 88.44 86 SER A O 1
ATOM 644 N N . SER A 1 87 ? 5.812 -7.621 -8.972 1.00 87.06 87 SER A N 1
ATOM 645 C CA . SER A 1 87 ? 7.177 -7.159 -8.742 1.00 87.06 87 SER A CA 1
ATOM 646 C C . SER A 1 87 ? 8.108 -8.358 -8.705 1.00 87.06 87 SER A C 1
ATOM 648 O O . SER A 1 87 ? 7.802 -9.354 -8.047 1.00 87.06 87 SER A O 1
ATOM 650 N N . MET A 1 88 ? 9.254 -8.251 -9.369 1.00 87.50 88 MET A N 1
ATOM 651 C CA . MET A 1 88 ? 10.291 -9.266 -9.293 1.00 87.50 88 MET A CA 1
ATOM 652 C C . MET A 1 88 ? 11.594 -8.678 -8.788 1.00 87.50 88 MET A C 1
ATOM 654 O O . MET A 1 88 ? 11.900 -7.495 -8.920 1.00 87.50 88 MET A O 1
ATOM 658 N N . TRP A 1 89 ? 12.337 -9.564 -8.171 1.00 87.88 89 TRP A N 1
ATOM 659 C CA . TRP A 1 89 ? 13.526 -9.302 -7.408 1.00 87.88 89 TRP A CA 1
ATOM 660 C C . TRP A 1 89 ? 14.726 -9.597 -8.323 1.00 87.88 89 TRP A C 1
ATOM 662 O O . TRP A 1 89 ? 14.820 -10.700 -8.855 1.00 87.88 89 TRP A O 1
ATOM 672 N N . THR A 1 90 ? 15.609 -8.616 -8.559 1.00 84.25 90 THR A N 1
ATOM 673 C CA . THR A 1 90 ? 16.797 -8.785 -9.425 1.00 84.25 90 THR A CA 1
ATOM 674 C C . THR A 1 90 ? 17.669 -9.948 -8.933 1.00 84.25 90 THR A C 1
ATOM 676 O O . THR A 1 90 ? 17.846 -10.051 -7.719 1.00 84.25 90 THR A O 1
ATOM 679 N N . PRO A 1 91 ? 18.237 -10.798 -9.807 1.00 80.12 91 PRO A N 1
ATOM 680 C CA . PRO A 1 91 ? 19.117 -11.894 -9.395 1.00 80.12 91 PRO A CA 1
ATOM 681 C C . PRO A 1 91 ? 20.196 -11.473 -8.379 1.00 80.12 91 PRO A C 1
ATOM 683 O O . PRO A 1 91 ? 20.684 -10.339 -8.403 1.00 80.12 91 PRO A O 1
ATOM 686 N N . SER A 1 92 ? 20.545 -12.379 -7.459 1.00 77.31 92 SER A N 1
ATOM 687 C CA . SER A 1 92 ? 21.398 -12.087 -6.293 1.00 77.31 92 SER A CA 1
ATOM 688 C C . SER A 1 92 ? 22.764 -11.499 -6.670 1.00 77.31 92 SER A C 1
ATOM 690 O O . SER A 1 92 ? 23.261 -10.607 -5.987 1.00 77.31 92 SER A O 1
ATOM 692 N N . ASN A 1 93 ? 23.325 -11.906 -7.811 1.00 77.31 93 ASN A N 1
ATOM 693 C CA . ASN A 1 93 ? 24.592 -11.409 -8.356 1.00 77.31 93 ASN A CA 1
ATOM 694 C C . ASN A 1 93 ? 24.570 -9.931 -8.803 1.00 77.31 93 ASN A C 1
ATOM 696 O O . ASN A 1 93 ? 25.633 -9.347 -8.993 1.00 77.31 93 ASN A O 1
ATOM 700 N N . GLU A 1 94 ? 23.398 -9.311 -8.971 1.00 76.25 94 GLU A N 1
ATOM 701 C CA . GLU A 1 94 ? 23.253 -7.951 -9.525 1.00 76.25 94 GLU A CA 1
ATOM 702 C C . GLU A 1 94 ? 22.596 -6.953 -8.558 1.00 76.25 94 GLU A C 1
ATOM 704 O O . GLU A 1 94 ? 22.549 -5.747 -8.813 1.00 76.25 94 GLU A O 1
ATOM 709 N N . ARG A 1 95 ? 22.061 -7.440 -7.437 1.00 77.12 95 ARG A N 1
ATOM 710 C CA . ARG A 1 95 ? 21.163 -6.667 -6.573 1.00 77.12 95 ARG A CA 1
ATOM 711 C C . ARG A 1 95 ? 21.863 -5.783 -5.544 1.00 77.12 95 ARG A C 1
ATOM 713 O O . ARG A 1 95 ? 21.287 -4.784 -5.118 1.00 77.12 95 ARG A O 1
ATOM 720 N N . GLY A 1 96 ? 23.077 -6.148 -5.133 1.00 79.69 96 GLY A N 1
ATOM 721 C CA . GLY A 1 96 ? 23.815 -5.443 -4.078 1.00 79.69 96 GLY A CA 1
ATOM 722 C C . GLY A 1 96 ? 23.121 -5.466 -2.707 1.00 79.69 96 GLY A C 1
ATOM 723 O O . GLY A 1 96 ? 23.297 -4.535 -1.928 1.00 79.69 96 GLY A O 1
ATOM 724 N N . MET A 1 97 ? 22.309 -6.491 -2.437 1.00 84.44 97 MET A N 1
ATOM 725 C CA . MET A 1 97 ? 21.559 -6.702 -1.192 1.00 84.44 97 MET A CA 1
ATOM 726 C C . MET A 1 97 ? 21.630 -8.188 -0.822 1.00 84.44 97 MET A C 1
ATOM 728 O O . MET A 1 97 ? 21.668 -9.027 -1.724 1.00 84.44 97 MET A O 1
ATOM 732 N N . SER A 1 98 ? 21.666 -8.503 0.476 1.00 87.25 98 SER A N 1
ATOM 733 C CA . SER A 1 98 ? 21.782 -9.882 0.964 1.00 87.25 98 SER A CA 1
ATOM 734 C C . SER A 1 98 ? 20.459 -10.655 0.870 1.00 87.25 98 SER A C 1
ATOM 736 O O . SER A 1 98 ? 19.379 -10.062 0.842 1.00 87.25 98 SER A O 1
ATOM 738 N N . ASP A 1 99 ? 20.523 -11.990 0.867 1.00 88.75 99 ASP A N 1
ATOM 739 C CA . ASP A 1 99 ? 19.321 -12.838 0.888 1.00 88.75 99 ASP A CA 1
ATOM 740 C C . ASP A 1 99 ? 18.521 -12.675 2.193 1.00 88.75 99 ASP A C 1
ATOM 742 O O . ASP A 1 99 ? 17.292 -12.762 2.183 1.00 88.75 99 ASP A O 1
ATOM 746 N N . SER A 1 100 ? 19.191 -12.378 3.313 1.00 89.81 100 SER A N 1
ATOM 747 C CA . SER A 1 100 ? 18.521 -12.071 4.583 1.00 89.81 100 SER A CA 1
ATOM 748 C C . SER A 1 100 ? 17.709 -10.782 4.505 1.00 89.81 100 SER A C 1
ATOM 750 O O . SER A 1 100 ? 16.563 -10.769 4.948 1.00 89.81 100 SER A O 1
ATOM 752 N N . ASP A 1 101 ? 18.252 -9.733 3.878 1.00 91.12 101 ASP A N 1
ATOM 753 C CA . ASP A 1 101 ? 17.537 -8.466 3.680 1.00 91.12 101 ASP A CA 1
ATOM 754 C C . ASP A 1 101 ? 16.302 -8.670 2.799 1.00 91.12 101 ASP A C 1
ATOM 756 O O . ASP A 1 101 ? 15.246 -8.093 3.037 1.00 91.12 101 ASP A O 1
ATOM 760 N N . MET A 1 102 ? 16.399 -9.537 1.787 1.00 89.56 102 MET A N 1
ATOM 761 C CA . MET A 1 102 ? 15.246 -9.890 0.962 1.00 89.56 102 MET A CA 1
ATOM 762 C C . MET A 1 102 ? 14.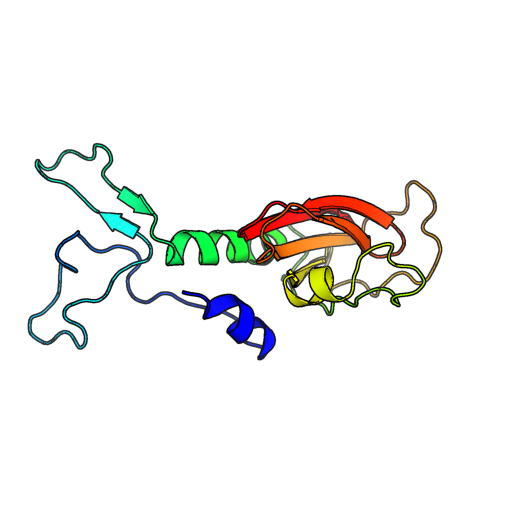145 -10.585 1.753 1.00 89.56 102 MET A C 1
ATOM 764 O O . MET A 1 102 ? 12.968 -10.324 1.509 1.00 89.56 102 MET A O 1
ATOM 768 N N . ALA A 1 103 ? 14.523 -11.499 2.647 1.00 91.00 103 ALA A N 1
ATOM 769 C CA . ALA A 1 103 ? 13.582 -12.338 3.376 1.00 91.00 103 ALA A CA 1
ATOM 770 C C . ALA A 1 103 ? 12.686 -11.527 4.325 1.00 91.00 103 ALA A C 1
ATOM 772 O O . ALA A 1 103 ? 11.537 -11.906 4.542 1.00 91.00 103 ALA A O 1
ATOM 773 N N . CYS A 1 104 ? 13.184 -10.405 4.854 1.00 93.00 104 CYS A N 1
ATOM 774 C CA . CYS A 1 104 ? 12.433 -9.519 5.747 1.00 93.00 104 CYS A CA 1
ATOM 775 C C . CYS A 1 104 ? 11.737 -8.345 5.034 1.00 93.00 104 CYS A C 1
ATOM 777 O O . CYS A 1 104 ? 11.091 -7.524 5.690 1.00 93.00 104 CYS A O 1
ATOM 779 N N . LEU A 1 105 ? 11.809 -8.268 3.700 1.00 92.56 105 LEU A N 1
ATOM 780 C CA . LEU A 1 105 ? 11.094 -7.273 2.903 1.00 92.56 105 LEU A CA 1
ATOM 781 C C . LEU A 1 105 ? 9.847 -7.871 2.246 1.00 92.56 105 LEU A C 1
ATOM 783 O O . LEU A 1 105 ? 9.915 -8.825 1.472 1.00 92.56 105 LEU A O 1
ATOM 787 N N . ASP A 1 106 ? 8.704 -7.232 2.477 1.00 91.56 106 ASP A N 1
ATOM 788 C CA . ASP A 1 106 ? 7.421 -7.608 1.888 1.00 91.56 106 ASP A CA 1
ATOM 789 C C . ASP A 1 106 ? 6.857 -6.450 1.040 1.00 91.56 106 ASP A C 1
ATOM 791 O O . ASP A 1 106 ? 6.236 -5.525 1.576 1.00 91.56 106 ASP A O 1
ATOM 795 N N . PRO A 1 107 ? 7.100 -6.465 -0.287 1.00 91.81 107 PRO A N 1
ATOM 796 C CA . PRO A 1 107 ? 6.529 -5.497 -1.212 1.00 91.81 107 PRO A CA 1
ATOM 797 C C . PRO A 1 107 ? 5.193 -5.966 -1.813 1.00 91.81 107 PRO A C 1
ATOM 799 O O . PRO A 1 107 ? 5.033 -7.119 -2.220 1.00 91.81 107 PRO A O 1
ATOM 802 N N . VAL A 1 108 ? 4.267 -5.024 -1.989 1.00 91.75 108 VAL A N 1
ATOM 803 C CA . VAL A 1 108 ? 3.068 -5.151 -2.828 1.00 91.75 108 VAL A CA 1
ATOM 804 C C . VAL A 1 108 ? 2.994 -3.941 -3.751 1.00 91.75 108 VAL A C 1
ATOM 806 O O . VAL A 1 108 ? 3.056 -2.800 -3.296 1.00 91.75 108 VAL A O 1
ATOM 809 N N . THR A 1 109 ? 2.870 -4.186 -5.056 1.00 93.00 109 THR A N 1
ATOM 810 C CA . THR A 1 109 ? 2.885 -3.125 -6.069 1.00 93.00 109 THR A CA 1
ATOM 811 C C . THR A 1 109 ? 1.582 -3.034 -6.843 1.00 93.00 109 THR A C 1
ATOM 813 O O . THR A 1 109 ? 0.924 -4.032 -7.144 1.00 93.00 109 THR A O 1
ATOM 816 N N . PHE A 1 110 ? 1.238 -1.804 -7.193 1.00 93.38 110 PHE A N 1
ATOM 817 C CA . PHE A 1 110 ? 0.075 -1.439 -7.976 1.00 93.38 110 PHE A CA 1
ATOM 818 C C . PHE A 1 110 ? 0.486 -0.474 -9.081 1.00 93.38 110 PHE A C 1
ATOM 820 O O . PHE A 1 110 ? 1.451 0.281 -8.944 1.00 93.38 110 PHE A O 1
ATOM 827 N N . ALA A 1 111 ? -0.272 -0.477 -10.168 1.00 93.50 111 ALA A N 1
ATOM 828 C CA . ALA A 1 111 ? -0.097 0.456 -11.260 1.00 93.50 111 ALA A CA 1
ATOM 829 C C . ALA A 1 111 ? -1.451 0.924 -11.790 1.00 93.50 111 ALA A C 1
ATOM 831 O O . ALA A 1 111 ? -2.376 0.127 -11.932 1.00 93.50 111 ALA A O 1
ATOM 832 N N . ALA A 1 112 ? -1.558 2.205 -12.123 1.00 93.81 112 ALA A N 1
ATOM 833 C CA . ALA A 1 112 ? -2.726 2.781 -12.780 1.00 93.81 112 ALA A CA 1
ATOM 834 C C . ALA A 1 112 ? -2.287 3.534 -14.047 1.00 93.81 112 ALA A C 1
ATOM 836 O O . ALA A 1 112 ? -1.274 4.239 -13.998 1.00 93.81 112 ALA A O 1
ATOM 837 N N . PRO A 1 113 ? -3.016 3.443 -15.171 1.00 92.19 113 PRO A N 1
ATOM 838 C CA . PRO A 1 113 ? -2.647 4.157 -16.396 1.00 92.19 113 PRO A CA 1
ATOM 839 C C . PRO A 1 113 ? -2.677 5.674 -16.171 1.00 92.19 113 PRO A C 1
ATOM 841 O O . PRO A 1 113 ? -3.441 6.161 -15.351 1.00 92.19 113 PRO A O 1
ATOM 844 N N . LEU A 1 114 ? -1.860 6.465 -16.868 1.00 89.19 114 LEU A N 1
ATOM 845 C CA . LEU A 1 114 ? -2.005 7.933 -16.834 1.00 89.19 114 LEU A CA 1
ATOM 846 C C . LEU A 1 114 ? -3.148 8.417 -17.734 1.00 89.19 114 LEU A C 1
ATOM 848 O O . LEU A 1 114 ? -3.734 9.469 -17.489 1.00 89.19 114 LEU A O 1
ATOM 852 N N . LYS A 1 115 ? -3.451 7.657 -18.790 1.00 86.12 115 LYS A N 1
ATOM 853 C CA . LYS A 1 115 ? -4.488 7.946 -19.785 1.00 86.12 115 LYS A CA 1
ATOM 854 C C . LYS A 1 115 ? -5.151 6.642 -20.227 1.00 86.12 115 LYS A C 1
ATOM 856 O O . LYS A 1 115 ? -4.476 5.624 -20.346 1.00 86.12 115 LYS A O 1
ATOM 861 N N . GLY A 1 116 ? -6.443 6.707 -20.543 1.00 85.19 116 GLY A N 1
ATOM 862 C CA . GLY A 1 116 ? -7.231 5.547 -20.972 1.00 85.19 116 GLY A CA 1
ATOM 863 C C . GLY A 1 116 ? -7.737 4.694 -19.807 1.00 85.19 116 GLY A C 1
ATOM 864 O O . GLY A 1 116 ? -7.640 5.097 -18.654 1.00 85.19 116 GLY A O 1
ATOM 865 N N . ALA A 1 117 ? -8.325 3.539 -20.125 1.00 84.00 117 ALA A N 1
ATOM 866 C CA . ALA A 1 117 ? -8.883 2.610 -19.136 1.00 84.00 117 ALA A CA 1
ATOM 867 C C . ALA A 1 117 ? -7.951 1.431 -18.808 1.00 84.00 117 ALA A C 1
ATOM 869 O O . ALA A 1 117 ? -8.098 0.814 -17.759 1.00 84.00 117 ALA A O 1
ATOM 870 N N . ASN A 1 118 ? -7.003 1.123 -19.698 1.00 87.38 118 ASN A N 1
ATOM 871 C CA . ASN A 1 118 ? -6.169 -0.073 -19.621 1.00 87.38 118 ASN A CA 1
ATOM 872 C C . ASN A 1 118 ? -4.725 0.282 -19.283 1.00 87.38 118 ASN A C 1
ATOM 874 O O . ASN A 1 118 ? -4.188 1.269 -19.793 1.00 87.38 118 ASN A O 1
ATOM 878 N N . LEU A 1 119 ? -4.085 -0.551 -18.459 1.00 88.25 119 LEU A N 1
ATOM 879 C CA . LEU A 1 119 ? -2.677 -0.380 -18.120 1.00 88.25 119 LEU A CA 1
ATOM 880 C C . LEU A 1 119 ? -1.808 -0.620 -19.369 1.00 88.25 119 LEU A C 1
ATOM 882 O O . LEU A 1 119 ? -1.939 -1.671 -20.001 1.00 88.25 119 LEU A O 1
ATOM 886 N N . PRO A 1 120 ? -0.924 0.322 -19.744 1.00 86.00 120 PRO A N 1
ATOM 887 C CA . PRO A 1 120 ? -0.043 0.143 -20.889 1.00 86.00 120 PRO A CA 1
ATOM 888 C C . PRO A 1 120 ? 0.948 -1.002 -20.631 1.00 86.00 120 PRO A C 1
ATOM 890 O O . PRO A 1 120 ? 1.420 -1.157 -19.493 1.00 86.00 120 PRO A O 1
ATOM 893 N N . PRO A 1 121 ? 1.300 -1.782 -21.671 1.00 83.50 121 PRO A N 1
ATOM 894 C CA . PRO A 1 121 ? 2.252 -2.874 -21.532 1.00 83.50 121 PRO A CA 1
ATOM 895 C C . PRO A 1 121 ? 3.615 -2.358 -21.039 1.00 83.50 121 PRO A C 1
ATOM 897 O O . PRO A 1 121 ? 3.948 -1.187 -21.260 1.00 83.50 121 PRO A O 1
ATOM 900 N N . PRO A 1 122 ? 4.417 -3.203 -20.366 1.00 79.06 122 PRO A N 1
ATOM 901 C CA . PRO A 1 122 ? 5.770 -2.835 -19.970 1.00 79.06 122 PRO A CA 1
ATOM 902 C C . PRO A 1 122 ? 6.599 -2.417 -21.186 1.00 79.06 122 PRO A C 1
ATOM 904 O O . PRO A 1 122 ? 6.598 -3.106 -22.208 1.00 79.06 122 PRO A O 1
ATOM 907 N N . LYS A 1 123 ? 7.331 -1.305 -21.085 1.00 76.12 123 LYS A N 1
ATOM 908 C CA . LYS A 1 123 ? 8.267 -0.905 -22.144 1.00 76.12 123 LYS A CA 1
ATOM 909 C C . LYS A 1 123 ? 9.552 -1.718 -21.993 1.00 76.12 123 LYS A C 1
ATOM 911 O O . LYS A 1 123 ? 10.300 -1.546 -21.035 1.00 76.12 123 LYS A O 1
ATOM 916 N N . THR A 1 124 ? 9.816 -2.609 -22.944 1.00 63.00 124 THR A N 1
ATOM 917 C CA . THR A 1 124 ? 11.044 -3.413 -22.990 1.00 63.00 124 THR A CA 1
ATOM 918 C C . THR A 1 124 ? 12.128 -2.655 -23.757 1.00 63.00 124 THR A C 1
ATOM 920 O O . THR A 1 124 ? 12.212 -2.734 -24.979 1.00 63.00 124 THR A O 1
ATOM 923 N N . GLY A 1 125 ? 12.941 -1.869 -23.054 1.00 61.00 125 GLY A N 1
ATOM 924 C CA . GLY A 1 125 ? 14.070 -1.135 -23.633 1.00 61.00 125 GLY A CA 1
ATOM 925 C C . GLY A 1 125 ? 14.728 -0.217 -22.606 1.00 61.00 125 GLY A C 1
ATOM 926 O O . GLY A 1 125 ? 14.120 0.102 -21.586 1.00 61.00 125 GLY A O 1
ATOM 927 N N . LYS A 1 126 ? 15.973 0.222 -22.848 1.00 56.62 126 LYS A N 1
ATOM 928 C CA . LYS A 1 126 ? 16.561 1.309 -22.049 1.00 56.62 126 LYS A CA 1
ATOM 929 C C . LYS A 1 126 ? 15.725 2.559 -22.309 1.00 56.62 126 LYS A C 1
ATOM 931 O O . LYS A 1 126 ? 15.826 3.141 -23.387 1.00 56.62 126 LYS A O 1
ATOM 936 N N . ALA A 1 127 ? 14.890 2.949 -21.351 1.00 58.03 127 ALA A N 1
ATOM 937 C CA . ALA A 1 127 ? 14.250 4.251 -21.390 1.00 58.03 127 ALA A CA 1
ATOM 938 C C . ALA A 1 127 ? 15.352 5.311 -21.502 1.00 58.03 127 ALA A C 1
ATOM 940 O O . ALA A 1 127 ? 16.246 5.381 -20.657 1.00 58.03 127 ALA A O 1
ATOM 941 N N . ALA A 1 128 ? 15.321 6.106 -22.571 1.00 57.78 128 ALA A N 1
ATOM 942 C CA . ALA A 1 128 ? 16.119 7.319 -22.619 1.00 57.78 128 ALA A CA 1
ATOM 943 C C . ALA A 1 128 ? 15.706 8.209 -21.436 1.00 57.78 128 ALA A C 1
ATOM 945 O O . ALA A 1 128 ? 14.535 8.217 -21.044 1.00 57.78 128 ALA A O 1
ATOM 946 N N . ASN A 1 129 ? 16.649 8.960 -20.865 1.00 51.97 129 ASN A N 1
ATOM 947 C CA . ASN A 1 129 ? 16.310 9.999 -19.895 1.00 51.97 129 ASN A CA 1
ATOM 948 C C . ASN A 1 129 ? 15.250 10.918 -20.527 1.00 51.97 129 ASN A C 1
ATOM 950 O O . ASN A 1 129 ? 15.528 11.560 -21.536 1.00 51.97 129 ASN A O 1
ATOM 954 N N . GLY A 1 130 ? 14.033 10.930 -19.970 1.00 55.41 130 GLY A N 1
ATOM 955 C CA . GLY A 1 130 ? 12.888 11.652 -20.539 1.00 55.41 130 GLY A CA 1
ATOM 956 C C . GLY A 1 130 ? 11.865 10.799 -21.302 1.00 55.41 130 GLY A C 1
ATOM 957 O O . GLY A 1 130 ? 11.010 11.370 -21.968 1.00 55.41 130 GLY A O 1
ATOM 958 N N . ALA A 1 131 ? 11.914 9.464 -21.218 1.00 65.81 131 ALA A N 1
ATOM 959 C CA . ALA A 1 131 ? 10.849 8.615 -21.751 1.00 65.81 131 ALA A CA 1
ATOM 960 C C . ALA A 1 131 ? 9.475 9.017 -21.183 1.00 65.81 131 ALA A C 1
ATOM 962 O O . ALA A 1 131 ? 9.336 9.242 -19.977 1.00 65.81 131 ALA A O 1
ATOM 963 N N . ASP A 1 132 ? 8.463 9.079 -22.055 1.00 73.88 132 ASP A N 1
ATOM 964 C CA . ASP A 1 132 ? 7.098 9.412 -21.653 1.00 73.88 132 ASP A CA 1
ATOM 965 C C . ASP A 1 132 ? 6.614 8.447 -20.578 1.00 73.88 132 ASP A C 1
ATOM 967 O O . ASP A 1 132 ? 6.527 7.231 -20.809 1.00 73.88 132 ASP A O 1
ATOM 971 N N . LYS A 1 133 ? 6.267 9.022 -19.428 1.00 84.94 133 LYS A N 1
ATOM 972 C CA . LYS A 1 133 ? 5.606 8.315 -18.339 1.00 84.94 133 LYS A CA 1
ATOM 973 C C . LYS A 1 133 ? 4.220 7.921 -18.811 1.00 84.94 133 LYS A C 1
ATOM 975 O O . LYS A 1 133 ? 3.511 8.726 -19.417 1.00 84.94 133 LYS A O 1
ATOM 980 N N . THR A 1 134 ? 3.826 6.684 -18.553 1.00 87.50 134 THR A N 1
ATOM 981 C CA . THR A 1 134 ? 2.553 6.133 -19.043 1.00 87.50 134 THR A CA 1
ATOM 982 C C . THR A 1 134 ? 1.654 5.621 -17.928 1.00 87.50 134 THR A C 1
ATOM 984 O O . THR A 1 134 ? 0.462 5.405 -18.158 1.00 87.50 134 THR A O 1
ATOM 987 N N . LYS A 1 135 ? 2.185 5.477 -16.712 1.00 90.25 135 LYS A N 1
ATOM 988 C CA . LYS A 1 135 ? 1.456 4.969 -15.552 1.00 90.25 135 LYS A CA 1
ATOM 989 C C . LYS A 1 135 ? 1.920 5.626 -14.256 1.00 90.25 135 LYS A C 1
ATOM 991 O O . LYS A 1 135 ? 2.973 6.250 -14.161 1.00 90.25 135 LYS A O 1
ATOM 996 N N . ARG A 1 136 ? 1.083 5.510 -13.237 1.00 91.62 136 ARG A N 1
ATOM 997 C CA . ARG A 1 136 ? 1.440 5.785 -11.847 1.00 91.62 136 ARG A CA 1
ATOM 998 C C . ARG A 1 136 ? 1.645 4.463 -11.156 1.00 91.62 136 ARG A C 1
ATOM 1000 O O . ARG A 1 136 ? 0.910 3.515 -11.416 1.00 91.62 136 ARG A O 1
ATOM 1007 N N . MET A 1 137 ? 2.625 4.435 -10.280 1.00 92.88 137 MET A N 1
ATOM 1008 C CA . MET A 1 137 ? 3.020 3.271 -9.522 1.00 92.88 137 MET A CA 1
ATOM 1009 C C . MET A 1 137 ? 2.784 3.550 -8.048 1.00 92.88 137 MET A C 1
ATOM 1011 O O . MET A 1 137 ? 3.074 4.646 -7.566 1.00 92.88 137 MET A O 1
ATOM 1015 N N . GLY A 1 138 ? 2.278 2.544 -7.352 1.00 93.88 138 GLY A N 1
ATOM 1016 C CA . GLY A 1 138 ? 2.188 2.497 -5.904 1.00 93.88 138 GLY A CA 1
ATOM 1017 C C . GLY A 1 138 ? 2.947 1.278 -5.416 1.00 93.88 138 GLY A C 1
ATOM 1018 O O . GLY A 1 138 ? 2.769 0.183 -5.942 1.00 93.88 138 GLY A O 1
ATOM 1019 N N . LEU A 1 139 ? 3.799 1.457 -4.418 1.00 93.31 139 LEU A N 1
ATOM 1020 C CA . LEU A 1 139 ? 4.454 0.370 -3.703 1.00 93.31 139 LEU A CA 1
ATOM 1021 C C . LEU A 1 139 ? 4.121 0.524 -2.231 1.00 93.31 139 LEU A C 1
ATOM 1023 O O . LEU A 1 139 ? 4.455 1.547 -1.641 1.00 93.31 139 LEU A O 1
ATOM 1027 N N . VAL A 1 140 ? 3.530 -0.507 -1.643 1.00 93.88 140 VAL A N 1
ATOM 1028 C CA . VAL A 1 140 ? 3.521 -0.684 -0.194 1.00 93.88 140 VAL A CA 1
ATOM 1029 C C . VAL A 1 140 ? 4.631 -1.656 0.148 1.00 93.88 140 VAL A C 1
ATOM 1031 O O . VAL A 1 140 ? 4.689 -2.752 -0.399 1.00 93.88 140 VAL A O 1
ATOM 1034 N N . LEU A 1 141 ? 5.531 -1.239 1.023 1.00 94.00 141 LEU A N 1
ATOM 1035 C CA . LEU A 1 141 ? 6.673 -2.019 1.458 1.00 94.00 141 LEU A CA 1
ATOM 1036 C C . LEU A 1 141 ? 6.647 -2.121 2.974 1.00 94.00 141 LEU A C 1
ATOM 1038 O O . LEU A 1 141 ? 6.732 -1.109 3.670 1.00 94.00 141 LEU A O 1
ATOM 1042 N N . LEU A 1 142 ? 6.582 -3.347 3.471 1.00 93.88 142 LEU A N 1
ATOM 1043 C CA . LEU A 1 142 ? 6.842 -3.645 4.867 1.00 93.88 142 LEU A CA 1
ATOM 1044 C C . LEU A 1 142 ? 8.298 -4.099 5.003 1.00 93.88 142 LEU A C 1
ATOM 1046 O O . LEU A 1 142 ? 8.684 -5.139 4.474 1.00 93.88 142 LEU A O 1
ATOM 1050 N N . ASN A 1 143 ? 9.099 -3.301 5.702 1.00 95.12 143 ASN A N 1
ATOM 1051 C CA . ASN A 1 143 ? 10.451 -3.653 6.104 1.00 95.12 143 ASN A CA 1
ATOM 1052 C C . ASN A 1 143 ? 10.417 -4.212 7.532 1.00 95.12 143 ASN A C 1
ATOM 1054 O O . ASN A 1 143 ? 10.251 -3.462 8.492 1.00 95.12 143 ASN A O 1
ATOM 1058 N N . GLN A 1 144 ? 10.541 -5.530 7.660 1.00 95.06 144 GLN A N 1
ATOM 1059 C CA . GLN A 1 144 ? 10.589 -6.229 8.949 1.00 95.06 144 GLN A CA 1
ATOM 1060 C C . GLN A 1 144 ? 12.018 -6.407 9.469 1.00 95.06 144 GLN A C 1
ATOM 1062 O O . GLN A 1 144 ? 12.219 -7.006 10.522 1.00 95.06 144 GLN A O 1
ATOM 1067 N N . CYS A 1 145 ? 13.008 -5.924 8.725 1.00 95.25 145 CYS A N 1
ATOM 1068 C CA . CYS A 1 145 ? 14.393 -5.950 9.143 1.00 95.25 145 CYS A CA 1
ATOM 1069 C C . CYS A 1 145 ? 14.594 -4.944 10.289 1.00 95.25 145 CYS A C 1
ATOM 1071 O O . CYS A 1 145 ? 13.883 -3.942 10.404 1.00 95.25 145 CYS A O 1
ATOM 1073 N N . ASP A 1 146 ? 15.584 -5.190 11.139 1.00 95.88 146 ASP A N 1
ATOM 1074 C CA . ASP A 1 146 ? 15.936 -4.330 12.277 1.00 95.88 146 ASP A CA 1
ATOM 1075 C C . ASP A 1 146 ? 16.710 -3.061 11.870 1.00 95.88 146 ASP A C 1
ATOM 1077 O O . ASP A 1 146 ? 16.984 -2.189 12.697 1.00 95.88 146 ASP A O 1
ATOM 1081 N N . HIS A 1 147 ? 17.030 -2.922 10.584 1.00 95.19 147 HIS A N 1
ATOM 1082 C CA . HIS A 1 147 ? 17.797 -1.818 10.029 1.00 95.19 147 HIS A CA 1
ATOM 1083 C C . HIS A 1 147 ? 17.210 -1.306 8.704 1.00 95.19 147 HIS A C 1
ATOM 1085 O O . HIS A 1 147 ? 16.270 -1.854 8.123 1.00 95.19 147 HIS A O 1
ATOM 1091 N N . SER A 1 148 ? 17.744 -0.176 8.235 1.00 95.69 148 SER A N 1
ATOM 1092 C CA . SER A 1 148 ? 17.291 0.437 6.985 1.00 95.69 148 SER A CA 1
ATOM 1093 C C . SER A 1 148 ? 17.990 -0.175 5.773 1.00 95.69 148 SER A C 1
ATOM 1095 O O . SER A 1 148 ? 19.214 -0.266 5.762 1.00 95.69 148 SER A O 1
ATOM 1097 N N . ILE A 1 149 ? 17.241 -0.461 4.709 1.00 93.44 149 ILE A N 1
ATOM 1098 C CA . ILE A 1 149 ? 17.758 -1.087 3.485 1.00 93.44 149 ILE A CA 1
ATOM 1099 C C . ILE A 1 149 ? 17.648 -0.128 2.301 1.00 93.44 149 ILE A C 1
ATOM 1101 O O . ILE A 1 149 ? 16.606 0.487 2.064 1.00 93.44 149 ILE A O 1
ATOM 1105 N N . LYS A 1 150 ? 18.726 -0.012 1.520 1.00 92.19 150 LYS A N 1
ATOM 1106 C CA . LYS A 1 150 ? 18.727 0.771 0.282 1.00 92.19 150 LYS A CA 1
ATOM 1107 C C . LYS A 1 150 ? 18.145 -0.060 -0.856 1.00 92.19 150 LYS A C 1
ATOM 1109 O O . LYS A 1 150 ? 18.772 -0.998 -1.333 1.00 92.19 150 LYS A O 1
ATOM 1114 N N . LEU A 1 151 ? 16.969 0.324 -1.331 1.00 90.50 151 LEU A N 1
ATOM 1115 C CA . LEU A 1 151 ? 16.289 -0.326 -2.441 1.00 90.50 151 LEU A CA 1
ATOM 1116 C C . LEU A 1 151 ? 16.450 0.472 -3.726 1.00 90.50 151 LEU A C 1
ATOM 1118 O O . LEU A 1 151 ? 16.438 1.703 -3.726 1.00 90.50 151 LEU A O 1
ATOM 1122 N N . ALA A 1 152 ? 16.573 -0.251 -4.833 1.00 88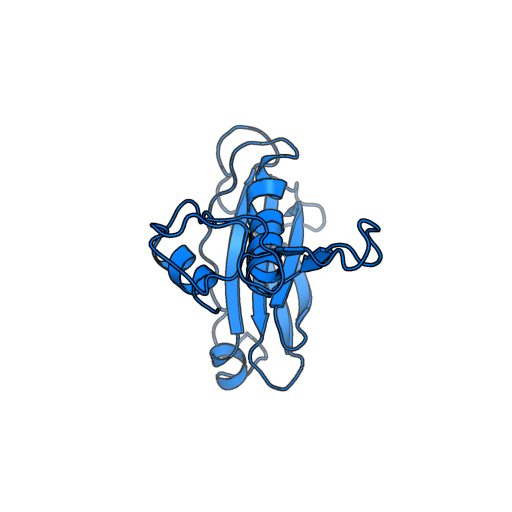.88 152 ALA A N 1
ATOM 1123 C CA . ALA A 1 152 ? 16.456 0.299 -6.169 1.00 88.88 152 ALA A CA 1
ATOM 1124 C C . ALA A 1 152 ? 15.274 -0.364 -6.876 1.00 88.88 152 ALA A C 1
ATOM 1126 O O . ALA A 1 152 ? 15.219 -1.584 -6.995 1.00 88.88 152 ALA A O 1
ATOM 1127 N N . PHE A 1 153 ? 14.351 0.454 -7.362 1.00 87.38 153 PHE A N 1
ATOM 1128 C CA . PHE A 1 153 ? 13.204 0.031 -8.149 1.00 87.38 153 PHE A CA 1
ATOM 1129 C C . PHE A 1 153 ? 13.450 0.395 -9.605 1.00 87.38 153 PHE A C 1
ATOM 1131 O O . PHE A 1 153 ? 14.036 1.441 -9.892 1.00 87.38 153 PHE A O 1
ATOM 1138 N N . SER A 1 154 ? 12.992 -0.455 -10.516 1.00 86.81 154 SER A N 1
ATOM 1139 C CA . SER A 1 154 ? 13.003 -0.182 -11.948 1.00 86.81 154 SER A CA 1
ATOM 1140 C C . SER A 1 154 ? 11.626 -0.483 -12.515 1.00 86.81 154 SER A C 1
ATOM 1142 O O . SER A 1 154 ? 11.104 -1.577 -12.310 1.00 86.81 154 SER A O 1
ATOM 1144 N N . VAL A 1 155 ? 11.037 0.487 -13.208 1.00 87.75 155 VAL A N 1
ATOM 1145 C CA . VAL A 1 155 ? 9.773 0.326 -13.935 1.00 87.75 155 VAL A CA 1
ATOM 1146 C C . VAL A 1 155 ? 9.983 0.891 -15.326 1.00 87.75 155 VAL A C 1
ATOM 1148 O O . VAL A 1 155 ? 10.438 2.023 -15.453 1.00 87.75 155 VAL A O 1
ATOM 1151 N N . ASP A 1 156 ? 9.698 0.099 -16.361 1.00 84.31 156 ASP A N 1
ATOM 1152 C CA . ASP A 1 156 ? 9.880 0.504 -17.764 1.00 84.31 156 ASP A CA 1
ATOM 1153 C C . ASP A 1 156 ? 11.288 1.068 -18.064 1.00 84.31 156 ASP A C 1
ATOM 1155 O O . ASP A 1 156 ? 11.459 1.984 -18.863 1.00 84.31 156 ASP A O 1
ATOM 1159 N N . GLY A 1 157 ? 12.317 0.545 -17.386 1.00 78.44 157 GLY A N 1
ATOM 1160 C CA . GLY A 1 157 ? 13.707 0.994 -17.526 1.00 78.44 157 GLY A CA 1
ATOM 1161 C C . GLY A 1 157 ? 14.066 2.268 -16.747 1.00 78.44 157 GLY A C 1
ATOM 1162 O O . GLY A 1 157 ? 15.240 2.637 -16.720 1.00 78.44 157 GLY A O 1
ATOM 1163 N N . ILE A 1 158 ? 13.106 2.918 -16.082 1.00 81.38 158 ILE A N 1
ATOM 1164 C CA . ILE A 1 158 ? 13.342 4.072 -15.208 1.00 81.38 158 ILE A CA 1
ATOM 1165 C C . ILE A 1 158 ? 13.696 3.572 -13.809 1.00 81.38 158 ILE A C 1
ATOM 1167 O O . ILE A 1 158 ? 12.887 2.912 -13.153 1.00 81.38 158 ILE A O 1
ATOM 1171 N N . ARG A 1 159 ? 14.901 3.914 -13.340 1.00 84.44 159 ARG A N 1
ATOM 1172 C CA . ARG A 1 159 ? 15.416 3.498 -12.031 1.00 84.44 159 ARG A CA 1
ATOM 1173 C C . ARG A 1 159 ? 15.271 4.606 -10.988 1.00 84.44 159 ARG A C 1
ATOM 1175 O O . ARG A 1 159 ? 15.737 5.721 -11.194 1.00 84.44 159 ARG A O 1
ATOM 1182 N N . THR A 1 160 ? 14.724 4.256 -9.829 1.00 85.25 160 THR A N 1
ATOM 1183 C CA . THR A 1 160 ? 14.645 5.109 -8.633 1.00 85.25 160 THR A CA 1
ATOM 1184 C C . THR A 1 160 ? 15.231 4.362 -7.443 1.00 85.25 160 THR A C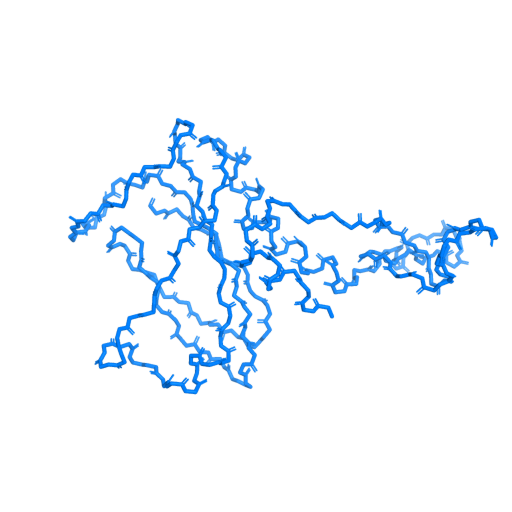 1
ATOM 1186 O O . THR A 1 160 ? 15.094 3.146 -7.346 1.00 85.25 160 THR A O 1
ATOM 1189 N N . SER A 1 161 ? 15.880 5.074 -6.523 1.00 89.56 161 SER A N 1
ATOM 1190 C CA . SER A 1 161 ? 16.359 4.503 -5.261 1.00 89.56 161 SER A CA 1
ATOM 1191 C C . SER A 1 161 ? 15.638 5.093 -4.059 1.00 89.56 161 SER A C 1
ATOM 1193 O O . SER A 1 161 ? 15.354 6.289 -4.044 1.00 89.56 161 SER A O 1
ATOM 1195 N N . TYR A 1 162 ? 15.420 4.280 -3.032 1.00 91.94 162 TYR A N 1
ATOM 1196 C CA . TYR A 1 162 ? 14.814 4.687 -1.770 1.00 91.94 162 TYR A CA 1
ATOM 1197 C C . TYR A 1 162 ? 15.480 3.974 -0.593 1.00 91.94 162 TYR A C 1
ATOM 1199 O O . TYR A 1 162 ? 15.881 2.820 -0.714 1.00 91.94 162 TYR A O 1
ATOM 1207 N N . GLN A 1 163 ? 15.571 4.648 0.552 1.00 94.19 163 GLN A N 1
ATOM 1208 C CA . GLN A 1 163 ? 16.042 4.046 1.796 1.00 94.19 163 GLN A CA 1
ATOM 1209 C C . GLN A 1 163 ? 14.836 3.595 2.628 1.00 94.19 163 GLN A C 1
ATOM 1211 O O . GLN A 1 163 ? 14.190 4.418 3.276 1.00 94.19 163 GLN A O 1
ATOM 1216 N N . ALA A 1 164 ? 14.542 2.297 2.618 1.00 94.38 164 ALA A N 1
ATOM 1217 C CA . ALA A 1 164 ? 13.452 1.708 3.385 1.00 94.38 164 ALA A CA 1
ATOM 1218 C C . ALA A 1 164 ? 13.837 1.585 4.858 1.00 94.38 164 ALA A C 1
ATOM 1220 O O . ALA A 1 164 ? 14.718 0.803 5.204 1.00 94.38 164 ALA A O 1
ATOM 1221 N N . ARG A 1 165 ? 13.178 2.347 5.733 1.00 95.94 165 ARG A N 1
ATOM 1222 C CA . ARG A 1 165 ? 13.320 2.217 7.193 1.00 95.94 165 ARG A CA 1
ATOM 1223 C C . ARG A 1 165 ? 12.468 1.055 7.717 1.00 95.94 165 ARG A C 1
ATOM 1225 O O . ARG A 1 165 ? 11.512 0.703 7.027 1.00 95.94 165 ARG A O 1
ATOM 1232 N N . PRO A 1 166 ? 12.780 0.480 8.894 1.00 95.94 166 PRO A N 1
ATOM 1233 C CA . PRO A 1 166 ? 11.918 -0.512 9.532 1.00 95.94 166 PRO A CA 1
ATOM 1234 C C . PRO A 1 166 ? 10.472 -0.018 9.666 1.00 95.94 166 PRO A C 1
ATOM 1236 O O . PRO A 1 166 ? 10.235 1.152 9.977 1.00 95.94 166 PRO A O 1
ATOM 1239 N N . GLY A 1 167 ? 9.513 -0.913 9.439 1.00 93.31 167 GLY A N 1
ATOM 1240 C CA . GLY A 1 167 ? 8.081 -0.625 9.451 1.00 93.31 167 GLY A CA 1
ATOM 1241 C C . GLY A 1 167 ? 7.455 -0.540 8.058 1.00 93.31 167 GLY A C 1
ATOM 1242 O O . GLY A 1 167 ? 7.978 -1.063 7.073 1.00 93.31 167 GLY A O 1
ATOM 1243 N N . LEU A 1 168 ? 6.278 0.083 7.990 1.00 92.88 168 LEU A N 1
ATOM 1244 C CA . LEU A 1 168 ? 5.478 0.185 6.772 1.00 92.88 168 LEU A CA 1
ATOM 1245 C C . LEU A 1 168 ? 5.762 1.499 6.040 1.00 92.88 168 LEU A C 1
ATOM 1247 O O . LEU A 1 168 ? 5.768 2.573 6.636 1.00 92.88 168 LEU A O 1
ATOM 1251 N N . THR A 1 169 ? 5.986 1.422 4.733 1.00 94.94 169 THR A N 1
ATOM 1252 C CA . THR A 1 169 ? 6.196 2.582 3.864 1.00 94.94 169 THR A CA 1
ATOM 1253 C C . THR A 1 169 ? 5.345 2.454 2.609 1.00 94.94 169 THR A C 1
ATOM 1255 O O . THR A 1 169 ? 5.278 1.382 2.014 1.00 94.94 169 THR A O 1
ATOM 1258 N N . THR A 1 170 ? 4.748 3.562 2.162 1.00 94.88 170 THR A N 1
ATOM 1259 C CA . THR A 1 170 ? 4.128 3.653 0.834 1.00 94.88 170 THR A CA 1
ATOM 1260 C C . THR A 1 170 ? 4.887 4.649 -0.028 1.00 94.88 170 THR A C 1
ATOM 1262 O O . THR A 1 170 ? 5.141 5.774 0.396 1.00 94.88 170 THR A O 1
ATOM 1265 N N . LEU A 1 171 ? 5.224 4.243 -1.250 1.00 93.75 171 LEU A N 1
ATOM 1266 C CA . LEU A 1 171 ? 5.798 5.100 -2.281 1.00 93.75 171 LEU A CA 1
ATOM 1267 C C . LEU A 1 171 ? 4.808 5.234 -3.431 1.00 93.75 171 LEU A C 1
ATOM 1269 O O . LEU A 1 171 ? 4.254 4.237 -3.891 1.00 93.75 171 LEU A O 1
ATOM 1273 N N . VAL A 1 172 ? 4.637 6.458 -3.925 1.00 91.94 172 VAL A N 1
ATOM 1274 C CA . VAL A 1 172 ? 3.851 6.753 -5.124 1.00 91.94 172 VAL A CA 1
ATOM 1275 C C . VAL A 1 172 ? 4.705 7.570 -6.079 1.00 91.94 172 VAL A C 1
ATOM 1277 O O . VAL A 1 172 ? 5.306 8.569 -5.684 1.00 91.94 172 VAL A O 1
ATOM 1280 N N . TRP A 1 173 ? 4.785 7.145 -7.336 1.00 89.69 173 TRP A N 1
ATOM 1281 C CA . TRP A 1 173 ? 5.541 7.855 -8.364 1.00 89.69 173 TRP A CA 1
ATOM 1282 C C . TRP A 1 173 ? 4.925 7.663 -9.748 1.00 89.69 173 TRP A C 1
ATOM 1284 O O . TRP A 1 173 ? 4.075 6.804 -9.964 1.00 89.69 173 TRP A O 1
ATOM 1294 N N . MET A 1 174 ? 5.350 8.485 -10.703 1.00 88.12 174 MET A N 1
ATOM 1295 C CA . MET A 1 174 ? 5.005 8.312 -12.115 1.00 88.12 174 MET A CA 1
ATOM 1296 C C . MET A 1 174 ? 6.133 7.570 -12.831 1.00 88.12 174 MET A C 1
ATOM 1298 O O . MET A 1 174 ? 7.298 7.943 -12.652 1.00 88.12 174 MET A O 1
ATOM 1302 N N . ALA A 1 175 ? 5.775 6.589 -13.658 1.00 81.00 175 ALA A N 1
ATOM 1303 C CA . ALA A 1 175 ? 6.677 5.761 -14.455 1.00 81.00 175 ALA A CA 1
ATOM 1304 C C . ALA A 1 175 ? 6.260 5.725 -15.931 1.00 81.00 175 ALA A C 1
ATOM 1306 O O . ALA A 1 175 ? 5.043 5.759 -16.239 1.00 81.00 175 ALA A O 1
#

Foldseek 3Di:
DPPPLVVVVVVDPDDDWDDQEAEPQRDDDDPPDPDRDDGHQKYADDPPVDPPVRIDGDVVVVVVVLVCVQFVVQQVQAAAGKDWDDDDDPPPVPFPDDPVQVVQKRKTKIKGFNHDHDQDDQQPDQQDPPRDFTIKMKMKMARQDPAWDWGWDAGSNDIDIDTHGHGIDMDIDTD

Organism: NCBI:txid155126

Secondary structure (DSSP, 8-state):
-TTHHHHHHTT------S-SEEETTS-S--TT-S-SS---SEEE--TTS--TT--EE-HHHHHHHHHHHHHHHHHHSSSS--EEE---PPPHHHH-S-HHHHHTEEEEEEEEESSSSSPPPP--S---TTPPP-EEEEEEEEE-SSS-EEEEEEETTEEEEEEE-SEEEEEEEE-

Sequence (175 aa):
EQLYMPALRMDMRAALTWNLALDSAFGPRLDSAICSNCVGPLEITSPDHKLVPGVQAGPQFINMNHLNVASQDLGRIGGGTAHRVSSMWTPSNERGMSDSDMACLDPVTFAAPLKGANLPPPKTGKAANGADKTKRMGLVLLNQCDHSIKLAFSVDGIRTSYQARPGLTTLVWMA

Radius of gyration: 19.63 Å; chains: 1; bounding box: 52×32×52 Å